Protein AF-A0A963U861-F1 (afdb_monomer_lite)

Sequence (93 aa):
MTVDEKLIDRLSTEAGRRLADKARAGRRRAIATISRFCVTYSRDGRSAEEAVFERTPTAIQIAERIGHDSFIIAVGMQKRSLRERVRLALVAE

Radius of gyration: 21.04 Å; chains: 1; bounding box: 49×31×58 Å

Secondary structure (DSSP, 8-state):
-PPPHHHHHHHHHHHHHHHHHHHHHHHHHHHHHHEEEEEEEESSSSS-EEEEESS---HHHHHHHH-TTPEEEEEEEEEPPHHHHHHHHHH--

Foldseek 3Di:
DDDDPVNVVVVVVVVVVVVVVVVVVVVQVVLLLFKWKWWWKAQVVPDIDIDIHSHDDDPVRVCVVVNPNIGTPDIDIDTDDPVSSVVVVVVVD

pLDDT: mean 89.53, std 8.19, range [50.69, 97.38]

Structure (mmCIF, N/CA/C/O backbone):
data_AF-A0A963U861-F1
#
_entry.id   AF-A0A963U861-F1
#
loop_
_atom_site.group_PDB
_atom_site.id
_atom_site.type_symbol
_atom_site.label_atom_id
_atom_site.label_alt_id
_atom_site.label_comp_id
_atom_site.label_asym_id
_atom_site.label_entity_id
_atom_site.label_seq_id
_atom_site.pdbx_PDB_ins_code
_atom_site.Cartn_x
_atom_site.Cartn_y
_atom_site.Cartn_z
_atom_site.occupancy
_atom_site.B_iso_or_equiv
_atom_site.auth_seq_id
_atom_site.auth_comp_id
_atom_site.auth_asym_id
_atom_site.auth_atom_id
_atom_site.pdbx_PDB_model_num
ATOM 1 N N . MET A 1 1 ? -28.726 -7.805 40.571 1.00 53.16 1 MET A N 1
ATOM 2 C CA . MET A 1 1 ? -27.590 -8.287 39.759 1.00 53.16 1 MET A CA 1
ATOM 3 C C . MET A 1 1 ? -26.357 -7.519 40.183 1.00 53.16 1 MET A C 1
ATOM 5 O O . MET A 1 1 ? -26.262 -6.339 39.879 1.00 53.16 1 MET A O 1
ATOM 9 N N . THR A 1 2 ? -25.466 -8.141 40.944 1.00 66.75 2 THR A N 1
ATOM 10 C CA . THR A 1 2 ? -24.148 -7.573 41.240 1.00 66.75 2 THR A CA 1
ATOM 11 C C . THR A 1 2 ? -23.264 -7.775 40.016 1.00 66.75 2 THR A C 1
ATOM 13 O O . THR A 1 2 ? -23.173 -8.877 39.480 1.00 66.75 2 THR A O 1
ATOM 16 N N . VAL A 1 3 ? -22.688 -6.687 39.514 1.00 71.56 3 VAL A N 1
ATOM 17 C CA . VAL A 1 3 ? -21.731 -6.747 38.409 1.00 71.56 3 VAL A CA 1
ATOM 18 C C . VAL A 1 3 ? -20.454 -7.377 38.960 1.00 71.56 3 VAL A C 1
ATOM 20 O O . VAL A 1 3 ? -19.851 -6.831 39.877 1.00 71.56 3 VAL A O 1
ATOM 23 N N . ASP A 1 4 ? -20.091 -8.548 38.439 1.00 87.88 4 ASP A N 1
ATOM 24 C CA . ASP A 1 4 ? -18.863 -9.258 38.807 1.00 87.88 4 ASP A CA 1
ATOM 25 C C . ASP A 1 4 ? -17.639 -8.489 38.283 1.00 87.88 4 ASP A C 1
ATOM 27 O O . ASP A 1 4 ? -17.622 -8.008 37.147 1.00 87.88 4 ASP A O 1
ATOM 31 N N . GLU A 1 5 ? -16.594 -8.391 39.094 1.00 85.25 5 GLU A N 1
ATOM 32 C CA . GLU A 1 5 ? -15.341 -7.704 38.776 1.00 85.25 5 GLU A CA 1
ATOM 33 C C . GLU A 1 5 ? -14.671 -8.311 37.529 1.00 85.25 5 GLU A C 1
ATOM 35 O O . GLU A 1 5 ? -14.139 -7.597 36.675 1.00 85.25 5 GLU A O 1
ATOM 40 N N . LYS A 1 6 ? -14.838 -9.626 37.322 1.00 84.31 6 LYS A N 1
ATOM 41 C CA . LYS A 1 6 ? -14.408 -10.320 36.095 1.00 84.31 6 LYS A CA 1
ATOM 42 C C . LYS A 1 6 ? -15.141 -9.842 34.843 1.00 84.31 6 LYS A C 1
ATOM 44 O O . LYS A 1 6 ? -14.575 -9.860 33.748 1.00 84.31 6 LYS A O 1
ATOM 49 N N . LEU A 1 7 ? -16.409 -9.452 34.970 1.00 86.19 7 LEU A N 1
ATOM 50 C CA . LEU A 1 7 ? -17.182 -8.916 33.852 1.00 86.19 7 LEU A CA 1
ATOM 51 C C . LEU A 1 7 ? -16.690 -7.509 33.488 1.00 86.19 7 LEU A C 1
ATOM 53 O O . LEU A 1 7 ? -16.555 -7.203 32.304 1.00 86.19 7 LEU A O 1
ATOM 57 N N . ILE A 1 8 ? -16.361 -6.689 34.490 1.00 85.88 8 ILE A N 1
ATOM 58 C CA . ILE A 1 8 ? -15.815 -5.336 34.300 1.00 85.88 8 ILE A CA 1
ATOM 59 C C . ILE A 1 8 ? -14.467 -5.390 33.576 1.00 85.88 8 ILE A C 1
ATOM 61 O O . ILE A 1 8 ? -14.265 -4.661 32.600 1.00 85.88 8 ILE A O 1
ATOM 65 N N . ASP A 1 9 ? -13.567 -6.276 33.996 1.00 87.94 9 ASP A N 1
ATOM 66 C CA . ASP A 1 9 ? -12.233 -6.396 33.399 1.00 87.94 9 ASP A CA 1
ATOM 67 C C . ASP A 1 9 ? -12.287 -6.865 31.931 1.00 87.94 9 ASP A C 1
ATOM 69 O O . ASP A 1 9 ? -11.654 -6.289 31.035 1.00 87.94 9 ASP A O 1
ATOM 73 N N . ARG A 1 10 ? -13.151 -7.847 31.634 1.00 88.00 10 ARG A N 1
ATOM 74 C CA . ARG A 1 10 ? -13.391 -8.312 30.257 1.00 88.00 10 ARG A CA 1
ATOM 75 C C . ARG A 1 10 ? -13.935 -7.206 29.359 1.00 88.00 10 ARG A C 1
ATOM 77 O O . ARG A 1 10 ? -13.438 -7.032 28.245 1.00 88.00 10 ARG A O 1
ATOM 84 N N . LEU A 1 11 ? -14.932 -6.457 29.834 1.00 89.56 11 LEU A N 1
ATOM 85 C CA . LEU A 1 11 ? -15.529 -5.356 29.075 1.00 89.56 11 LEU A CA 1
ATOM 86 C C . LEU A 1 11 ? -14.530 -4.217 28.849 1.00 89.56 11 LEU A C 1
ATOM 88 O O . LEU A 1 11 ? -14.465 -3.677 27.745 1.00 89.56 11 LEU A O 1
ATOM 92 N N . SER A 1 12 ? -13.708 -3.901 29.849 1.00 89.50 12 SER A N 1
ATOM 93 C CA . SER A 1 12 ? -12.665 -2.873 29.752 1.00 89.50 12 SER A CA 1
ATOM 94 C C . SER A 1 12 ? -11.589 -3.259 28.735 1.00 89.50 12 SER A C 1
ATOM 96 O O . SER A 1 12 ? -11.228 -2.465 27.862 1.00 89.50 12 SER A O 1
ATOM 98 N N . THR A 1 13 ? -11.141 -4.515 28.768 1.00 93.12 13 THR A N 1
ATOM 99 C CA . THR A 1 13 ? -10.178 -5.060 27.803 1.00 93.12 13 THR A CA 1
ATOM 100 C C . THR A 1 13 ? -10.737 -5.058 26.379 1.00 93.12 13 THR A C 1
ATOM 102 O O . THR A 1 13 ? -10.033 -4.731 25.419 1.00 93.12 13 THR A O 1
ATOM 105 N N . GLU A 1 14 ? -12.006 -5.430 26.207 1.00 93.12 14 GLU A N 1
ATOM 106 C CA . GLU A 1 14 ? -12.640 -5.437 24.890 1.00 93.12 14 GLU A CA 1
ATOM 107 C C . GLU A 1 14 ? -12.874 -4.021 24.349 1.00 93.12 14 GLU A C 1
ATOM 109 O O . GLU A 1 14 ? -12.598 -3.760 23.174 1.00 93.12 14 GLU A O 1
ATOM 114 N N . ALA A 1 15 ? -13.288 -3.080 25.200 1.00 92.25 15 ALA A N 1
ATOM 115 C CA . ALA A 1 15 ? -13.376 -1.668 24.844 1.00 92.25 15 ALA A CA 1
ATOM 116 C C . ALA A 1 15 ? -12.008 -1.115 24.406 1.00 92.25 15 ALA A C 1
ATOM 118 O O . ALA A 1 15 ? -11.913 -0.469 23.358 1.00 92.25 15 ALA A O 1
ATOM 119 N N . GLY A 1 16 ? -10.939 -1.442 25.140 1.00 92.88 16 GLY A N 1
ATOM 120 C CA . GLY A 1 16 ? -9.565 -1.084 24.782 1.00 92.88 16 GLY A CA 1
ATOM 121 C C . GLY A 1 16 ? -9.144 -1.637 23.416 1.00 92.88 16 GLY A C 1
ATOM 122 O O . GLY A 1 16 ? -8.626 -0.893 22.579 1.00 92.88 16 GLY A O 1
ATOM 123 N N . ARG A 1 17 ? -9.436 -2.917 23.135 1.00 94.88 17 ARG A N 1
ATOM 124 C CA . ARG A 1 17 ? -9.179 -3.528 21.817 1.00 94.88 17 ARG A CA 1
ATOM 125 C C . ARG A 1 17 ? -9.919 -2.805 20.694 1.00 94.88 17 ARG A C 1
ATOM 127 O O . ARG A 1 17 ? -9.294 -2.409 19.711 1.00 94.88 17 ARG A O 1
ATOM 134 N N . ARG A 1 18 ? -11.220 -2.560 20.863 1.00 94.38 18 ARG A N 1
ATOM 135 C CA . ARG A 1 18 ? -12.044 -1.866 19.859 1.00 94.38 18 ARG A CA 1
ATOM 136 C C . ARG A 1 18 ? -11.543 -0.446 19.587 1.00 94.38 18 ARG A C 1
ATOM 138 O O . ARG A 1 18 ? -11.503 -0.022 18.431 1.00 94.38 18 ARG A O 1
ATOM 145 N N . LEU A 1 19 ? -11.126 0.284 20.623 1.00 94.12 19 LEU A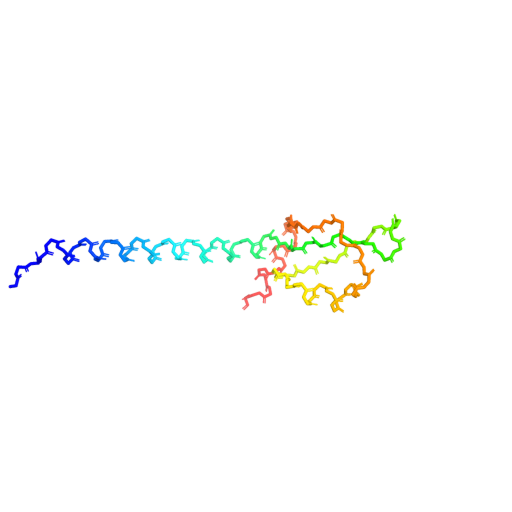 N 1
ATOM 146 C CA . LEU A 1 19 ? -10.529 1.614 20.474 1.00 94.12 19 LEU A CA 1
ATOM 147 C C . LEU A 1 19 ? -9.210 1.563 19.698 1.00 94.12 19 LEU A C 1
ATOM 149 O O . LEU A 1 19 ? -9.021 2.348 18.764 1.00 94.12 19 LEU A O 1
ATOM 153 N N . ALA A 1 20 ? -8.329 0.617 20.025 1.00 94.38 20 ALA A N 1
ATOM 154 C CA . ALA A 1 20 ? -7.073 0.427 19.308 1.00 94.38 20 ALA A CA 1
ATOM 155 C C . ALA A 1 20 ? -7.311 0.098 17.825 1.00 94.38 20 ALA A C 1
ATOM 157 O O . ALA A 1 20 ? -6.651 0.655 16.945 1.00 94.38 20 ALA A O 1
ATOM 158 N N . ASP A 1 21 ? -8.295 -0.747 17.521 1.00 94.44 21 ASP A N 1
ATOM 159 C CA . ASP A 1 21 ? -8.635 -1.103 16.144 1.00 94.44 21 ASP A CA 1
ATOM 160 C C . ASP A 1 21 ? -9.236 0.068 15.370 1.00 94.44 21 ASP A C 1
ATOM 162 O O . ASP A 1 21 ? -8.858 0.306 14.217 1.00 94.44 21 ASP A O 1
ATOM 166 N N . LYS A 1 22 ? -10.087 0.874 16.016 1.00 93.88 22 LYS A N 1
ATOM 167 C CA . LYS A 1 22 ? -10.601 2.121 15.437 1.00 93.88 22 LYS A CA 1
ATOM 168 C C . LYS A 1 22 ? -9.465 3.100 15.130 1.00 93.88 22 LYS A C 1
ATOM 170 O O . LYS A 1 22 ? -9.428 3.654 14.029 1.00 93.88 22 LYS A O 1
ATOM 175 N N . ALA A 1 23 ? -8.512 3.269 16.046 1.00 91.25 23 ALA A N 1
ATOM 176 C CA . ALA A 1 23 ? -7.341 4.120 15.843 1.00 91.25 23 ALA A CA 1
ATOM 177 C C . ALA A 1 23 ? -6.461 3.616 14.684 1.00 91.25 23 ALA A C 1
ATOM 179 O O . ALA A 1 23 ? -6.086 4.394 13.803 1.00 91.25 23 ALA A O 1
ATOM 180 N N . ARG A 1 24 ? -6.197 2.303 14.609 1.00 90.81 24 ARG A N 1
ATOM 181 C CA . ARG A 1 24 ? -5.466 1.679 13.489 1.00 90.81 24 ARG A CA 1
ATOM 182 C C . ARG A 1 24 ? -6.182 1.893 12.158 1.00 90.81 24 ARG A C 1
ATOM 184 O O . ARG A 1 24 ? -5.542 2.250 11.171 1.00 90.81 24 ARG A O 1
ATOM 191 N N . ALA A 1 25 ? -7.499 1.702 12.119 1.00 89.62 25 ALA A N 1
ATOM 192 C CA . ALA A 1 25 ? -8.298 1.918 10.919 1.00 89.62 25 ALA A CA 1
ATOM 193 C C . ALA A 1 25 ? -8.305 3.392 10.480 1.00 89.62 25 ALA A C 1
ATOM 195 O O . ALA A 1 25 ? -8.217 3.670 9.284 1.00 89.62 25 ALA A O 1
ATOM 196 N N . GLY A 1 26 ? -8.381 4.333 11.426 1.00 88.75 26 GLY A N 1
ATOM 197 C CA . GLY A 1 26 ? -8.259 5.768 11.157 1.00 88.75 26 GLY A CA 1
ATOM 198 C C . GLY A 1 26 ? -6.887 6.128 10.587 1.00 88.75 26 GLY A C 1
ATOM 199 O O . GLY A 1 26 ? -6.801 6.751 9.531 1.00 88.75 26 GLY A O 1
ATOM 200 N N . ARG A 1 27 ? -5.810 5.638 11.215 1.00 87.38 27 ARG A N 1
ATOM 201 C CA . ARG A 1 27 ? -4.433 5.834 10.741 1.00 87.38 27 ARG A CA 1
ATOM 202 C C . ARG A 1 27 ? -4.228 5.284 9.330 1.00 87.38 27 ARG A C 1
ATOM 204 O O . ARG A 1 27 ? -3.667 5.984 8.495 1.00 87.38 27 ARG A O 1
ATOM 211 N N . ARG A 1 28 ? -4.692 4.062 9.042 1.00 85.62 28 ARG A N 1
ATOM 212 C CA . ARG A 1 28 ? -4.586 3.461 7.698 1.00 85.62 28 ARG A CA 1
ATOM 213 C C . ARG A 1 28 ? -5.273 4.316 6.635 1.00 85.62 28 ARG A C 1
ATOM 215 O O . ARG A 1 28 ? -4.683 4.545 5.585 1.00 85.62 28 ARG A O 1
ATOM 222 N N . ARG A 1 29 ? -6.477 4.821 6.926 1.00 84.31 29 ARG A N 1
ATOM 223 C CA . ARG A 1 29 ? -7.205 5.728 6.025 1.00 84.31 29 ARG A CA 1
ATOM 224 C C . ARG A 1 29 ? -6.439 7.027 5.793 1.00 84.31 29 ARG A C 1
ATOM 226 O O . ARG A 1 29 ? -6.181 7.366 4.647 1.00 84.31 29 ARG A O 1
ATOM 233 N N . ALA A 1 30 ? -6.000 7.690 6.863 1.00 85.19 30 ALA A N 1
ATOM 234 C CA . ALA A 1 30 ? -5.237 8.932 6.759 1.00 85.19 30 ALA A CA 1
ATOM 235 C C . ALA A 1 30 ? -3.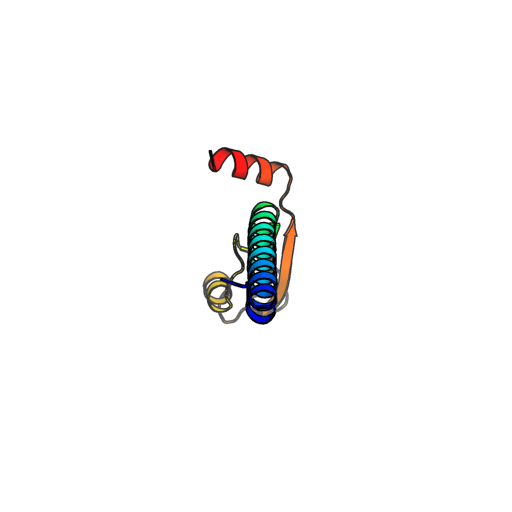961 8.750 5.924 1.00 85.19 30 ALA A C 1
ATOM 237 O O . ALA A 1 30 ? -3.684 9.547 5.032 1.00 85.19 30 ALA A O 1
ATOM 238 N N . ILE A 1 31 ? -3.217 7.669 6.170 1.00 85.31 31 ILE A N 1
ATOM 239 C CA . ILE A 1 31 ? -2.011 7.328 5.416 1.00 85.31 31 ILE A CA 1
ATOM 240 C C . ILE A 1 31 ? -2.332 7.130 3.929 1.00 85.31 31 ILE A C 1
ATOM 242 O O . ILE A 1 31 ? -1.666 7.737 3.093 1.00 85.31 31 ILE A O 1
ATOM 246 N N . ALA A 1 32 ? -3.361 6.351 3.588 1.00 80.19 32 ALA A N 1
ATOM 247 C CA . ALA A 1 32 ? -3.756 6.130 2.195 1.00 80.19 32 ALA A CA 1
ATOM 248 C C . ALA A 1 32 ? -4.119 7.439 1.464 1.00 80.19 32 ALA A C 1
ATOM 250 O O . ALA A 1 32 ? -3.812 7.596 0.284 1.00 80.19 32 ALA A O 1
ATOM 251 N N . THR A 1 33 ? -4.710 8.406 2.171 1.00 82.94 33 THR A N 1
ATOM 252 C CA . THR A 1 33 ? -5.041 9.726 1.615 1.00 82.94 33 THR 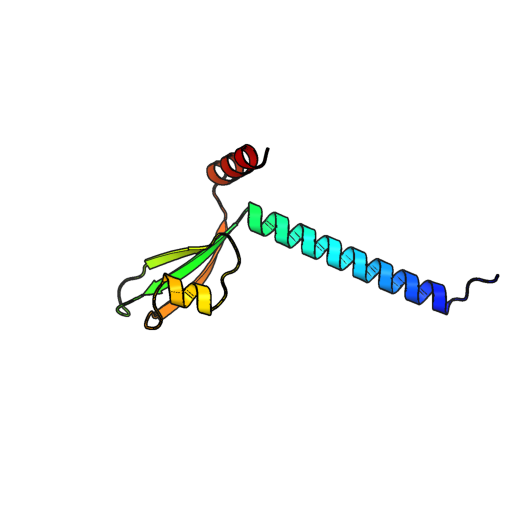A CA 1
ATOM 253 C C . THR A 1 33 ? -3.807 10.598 1.386 1.00 82.94 33 THR A C 1
ATOM 255 O O . THR A 1 33 ? -3.727 11.308 0.386 1.00 82.94 33 THR A O 1
ATOM 258 N N . ILE A 1 34 ? -2.836 10.588 2.304 1.00 86.75 34 ILE A N 1
ATOM 259 C CA . ILE A 1 34 ? -1.698 11.524 2.256 1.00 86.75 34 ILE A CA 1
ATOM 260 C C . ILE A 1 34 ? -0.455 10.960 1.572 1.00 86.75 34 ILE A C 1
ATOM 262 O O . ILE A 1 34 ? 0.512 11.695 1.371 1.00 86.75 34 ILE A O 1
ATOM 266 N N . SER A 1 35 ? -0.442 9.671 1.250 1.00 90.12 35 SER A N 1
ATOM 267 C CA . SER A 1 35 ? 0.732 8.993 0.705 1.00 90.12 35 SER A CA 1
ATOM 268 C C . SER A 1 35 ? 0.367 7.999 -0.390 1.00 90.12 35 SER A C 1
ATOM 270 O O . SER A 1 35 ? -0.800 7.654 -0.580 1.00 90.12 35 SER A O 1
ATOM 272 N N . ARG A 1 36 ? 1.386 7.583 -1.134 1.00 91.81 36 ARG A N 1
ATOM 273 C CA . ARG A 1 36 ? 1.341 6.536 -2.153 1.00 91.81 36 ARG A CA 1
ATOM 274 C C . ARG A 1 36 ? 2.519 5.595 -1.942 1.00 91.81 36 ARG A C 1
ATOM 276 O O . ARG A 1 36 ? 3.540 6.003 -1.383 1.00 91.81 36 ARG A O 1
ATOM 283 N N . PHE A 1 37 ? 2.384 4.354 -2.374 1.00 93.50 37 PHE A N 1
ATOM 284 C CA . PHE A 1 37 ? 3.472 3.386 -2.333 1.00 93.50 37 PHE A CA 1
ATOM 285 C C . PHE A 1 37 ? 4.294 3.534 -3.609 1.00 93.50 37 PHE A C 1
ATOM 287 O O . PHE A 1 37 ? 3.727 3.617 -4.693 1.00 93.50 37 PHE A O 1
ATOM 294 N N . CYS A 1 38 ? 5.612 3.605 -3.486 1.00 95.75 38 CYS A N 1
ATOM 295 C CA . CYS A 1 38 ? 6.528 3.665 -4.614 1.00 95.75 38 CYS A CA 1
ATOM 296 C C . CYS A 1 38 ? 7.465 2.462 -4.547 1.00 95.75 38 CYS A C 1
ATOM 298 O O . CYS A 1 38 ? 8.054 2.186 -3.499 1.00 95.75 38 CYS A O 1
ATOM 300 N N . VAL A 1 39 ? 7.557 1.740 -5.657 1.00 96.88 39 VAL A N 1
ATOM 301 C CA . VAL A 1 39 ? 8.502 0.647 -5.858 1.00 96.88 39 VAL A CA 1
ATOM 302 C C . VAL A 1 39 ? 9.533 1.127 -6.862 1.00 96.88 39 VAL A C 1
ATOM 304 O O . VAL A 1 39 ? 9.194 1.374 -8.018 1.00 96.88 39 VAL A O 1
ATOM 307 N N . THR A 1 40 ? 10.778 1.252 -6.421 1.00 97.31 40 THR A N 1
ATOM 308 C CA . THR A 1 40 ? 11.918 1.509 -7.297 1.00 97.31 40 THR A CA 1
ATOM 309 C C . THR A 1 40 ? 12.471 0.169 -7.755 1.00 97.31 40 THR A C 1
ATOM 311 O O . THR A 1 40 ? 12.798 -0.684 -6.924 1.00 97.31 40 THR A O 1
ATOM 314 N N . TYR A 1 41 ? 12.560 -0.031 -9.063 1.00 97.38 41 TYR A N 1
ATOM 315 C CA . TYR A 1 41 ? 12.976 -1.295 -9.659 1.00 97.38 41 TYR A CA 1
ATOM 316 C C . TYR A 1 41 ? 13.913 -1.079 -10.844 1.00 97.38 41 TYR A C 1
ATOM 318 O O . TYR A 1 41 ? 14.033 0.027 -11.359 1.00 97.38 41 TYR A O 1
ATOM 326 N N . SER A 1 42 ? 14.580 -2.142 -11.273 1.00 97.19 42 SER A N 1
ATOM 327 C CA . SER A 1 42 ? 15.405 -2.162 -12.474 1.00 97.19 42 SER A CA 1
ATOM 328 C C . SER A 1 42 ? 15.116 -3.417 -13.283 1.00 97.19 42 SER A C 1
ATOM 330 O O . SER A 1 42 ? 15.027 -4.507 -12.723 1.00 97.19 42 SER A O 1
ATOM 332 N N . ARG A 1 43 ? 14.975 -3.272 -14.602 1.00 94.50 43 ARG A N 1
ATOM 333 C CA . ARG A 1 43 ? 14.795 -4.410 -15.520 1.00 94.50 43 ARG A CA 1
ATOM 334 C C . ARG A 1 43 ? 16.125 -5.011 -15.977 1.00 94.50 43 ARG A C 1
ATOM 336 O O . ARG A 1 43 ? 16.178 -6.175 -16.344 1.00 94.50 43 ARG A O 1
ATOM 343 N N . ASP A 1 44 ? 17.187 -4.211 -15.970 1.00 94.12 44 ASP A N 1
ATOM 344 C CA . ASP A 1 44 ? 18.509 -4.538 -16.519 1.00 94.12 44 ASP A CA 1
ATOM 345 C C . ASP A 1 44 ? 19.619 -4.575 -15.449 1.00 94.12 44 ASP A C 1
ATOM 347 O O . ASP A 1 44 ? 20.785 -4.817 -15.761 1.00 94.12 44 ASP A O 1
ATOM 351 N N . GLY A 1 45 ? 19.272 -4.304 -14.188 1.00 92.50 45 GLY A N 1
ATOM 352 C CA . GLY A 1 45 ? 20.210 -4.187 -13.072 1.00 92.50 45 GLY A CA 1
ATOM 353 C C . GLY A 1 45 ? 21.066 -2.913 -13.102 1.00 92.50 45 GLY A C 1
ATOM 354 O O . GLY A 1 45 ? 22.007 -2.807 -12.316 1.00 92.50 45 GLY A O 1
ATOM 355 N N . ARG A 1 46 ? 20.781 -1.956 -13.998 1.00 92.94 46 ARG A N 1
ATOM 356 C CA . ARG A 1 46 ? 21.568 -0.722 -14.186 1.00 92.94 4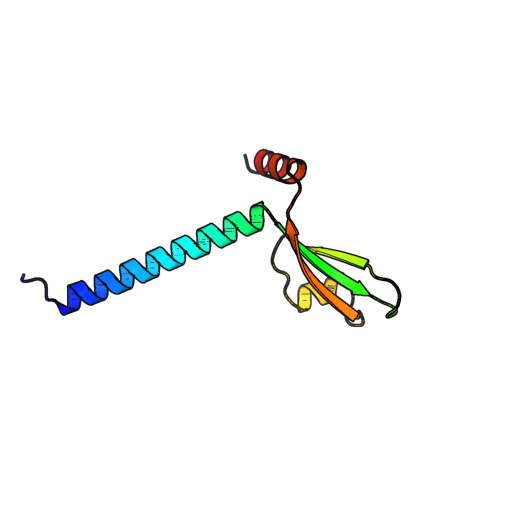6 ARG A CA 1
ATOM 357 C C . ARG A 1 46 ? 20.716 0.536 -14.071 1.00 92.94 46 ARG A C 1
ATOM 359 O O . ARG A 1 46 ? 21.096 1.468 -13.366 1.00 92.94 46 ARG A O 1
ATOM 366 N N . SER A 1 47 ? 19.580 0.563 -14.757 1.00 95.50 47 SER A N 1
ATOM 367 C CA . SER A 1 47 ? 18.676 1.710 -14.816 1.00 95.50 47 SER A CA 1
ATOM 368 C C . SER A 1 47 ? 17.557 1.550 -13.795 1.00 95.50 47 SER A C 1
ATOM 370 O O . SER A 1 47 ? 16.966 0.474 -13.695 1.00 95.50 47 SER A O 1
ATOM 372 N N . ALA A 1 48 ? 17.256 2.610 -13.044 1.00 96.12 48 ALA A N 1
ATOM 373 C CA . ALA A 1 48 ? 16.175 2.606 -12.064 1.00 96.12 48 ALA A CA 1
ATOM 374 C C . ALA A 1 48 ? 14.903 3.265 -12.619 1.00 96.12 48 ALA A C 1
ATOM 376 O O . ALA A 1 48 ? 14.943 4.361 -13.176 1.00 96.12 48 ALA A O 1
ATOM 377 N N . GLU A 1 49 ? 13.772 2.603 -12.408 1.00 96.31 49 GLU A N 1
ATOM 378 C CA . GLU A 1 49 ? 12.423 3.060 -12.725 1.00 96.31 49 GLU A CA 1
ATOM 379 C C . GLU A 1 49 ? 11.559 3.074 -11.455 1.00 96.31 49 GLU A C 1
ATOM 381 O O . GLU A 1 49 ? 11.847 2.379 -10.478 1.00 96.31 49 GLU A O 1
ATOM 386 N N . GLU A 1 50 ? 10.470 3.846 -11.467 1.00 96.12 50 GLU A N 1
ATOM 387 C CA . GLU A 1 50 ? 9.517 3.915 -10.356 1.00 96.12 50 GLU A CA 1
ATOM 388 C C . GLU A 1 50 ? 8.119 3.454 -10.781 1.00 96.12 50 GLU A C 1
ATOM 390 O O . GLU A 1 50 ? 7.536 3.956 -11.743 1.00 96.12 50 GLU A O 1
ATOM 395 N N . ALA A 1 51 ? 7.535 2.539 -10.006 1.00 95.81 51 ALA A N 1
ATOM 396 C CA . ALA A 1 51 ? 6.132 2.157 -10.100 1.00 95.81 51 ALA A CA 1
ATOM 397 C C . ALA A 1 51 ? 5.367 2.640 -8.863 1.00 95.81 51 ALA A C 1
ATOM 399 O O . ALA A 1 51 ? 5.667 2.267 -7.727 1.00 95.81 51 ALA A O 1
ATOM 400 N N . VAL A 1 52 ? 4.335 3.453 -9.090 1.00 94.62 52 VAL A N 1
ATOM 401 C CA . VAL A 1 52 ? 3.510 4.043 -8.028 1.00 94.62 52 VAL A CA 1
ATOM 402 C C . VAL A 1 52 ? 2.201 3.278 -7.857 1.00 94.62 52 VAL A C 1
ATOM 404 O O . VAL A 1 52 ? 1.467 3.064 -8.822 1.00 94.62 52 VAL A O 1
ATOM 407 N N . PHE A 1 53 ? 1.866 2.926 -6.619 1.00 92.75 53 PHE A N 1
ATOM 408 C CA . PHE A 1 53 ? 0.652 2.215 -6.231 1.00 92.75 53 PHE A CA 1
ATOM 409 C C . PHE A 1 53 ? -0.169 3.035 -5.226 1.00 92.75 53 PHE A C 1
ATOM 411 O O . PHE A 1 53 ? 0.338 3.551 -4.229 1.00 92.75 53 PHE A O 1
ATOM 418 N N . GLU A 1 54 ? -1.475 3.123 -5.476 1.00 87.38 54 GLU A N 1
ATOM 419 C CA . GLU A 1 54 ? -2.425 3.883 -4.649 1.00 87.38 54 GLU A CA 1
ATOM 420 C C . GLU A 1 54 ? -2.737 3.197 -3.308 1.00 87.38 54 GLU A C 1
ATOM 422 O O . GLU A 1 54 ? -3.125 3.841 -2.335 1.00 87.38 54 GLU A O 1
ATOM 427 N N . ARG A 1 55 ? -2.565 1.874 -3.252 1.00 85.81 55 ARG A N 1
ATOM 428 C CA . ARG A 1 55 ? -2.738 1.031 -2.064 1.00 85.81 55 ARG A CA 1
ATOM 429 C C . ARG A 1 55 ? -1.478 0.204 -1.864 1.00 85.81 55 ARG A C 1
ATOM 431 O O . ARG A 1 55 ? -0.682 0.089 -2.790 1.00 85.81 55 ARG A O 1
ATOM 438 N N . THR A 1 56 ? -1.310 -0.372 -0.675 1.00 88.88 56 THR A N 1
ATOM 439 C CA . THR A 1 56 ? -0.195 -1.285 -0.401 1.00 88.88 56 THR A CA 1
ATOM 440 C C . THR A 1 56 ? -0.247 -2.438 -1.403 1.00 88.88 56 THR A C 1
ATOM 442 O O . THR A 1 56 ? -1.224 -3.190 -1.371 1.00 88.88 56 THR A O 1
ATOM 445 N N . PRO A 1 57 ? 0.736 -2.561 -2.308 1.00 92.25 57 PRO A N 1
ATOM 446 C CA . PRO A 1 57 ? 0.699 -3.606 -3.312 1.00 92.25 57 PRO A CA 1
ATOM 447 C C . PRO A 1 57 ? 1.123 -4.941 -2.699 1.00 92.25 57 PRO A C 1
ATOM 449 O O . PRO A 1 57 ? 1.984 -4.999 -1.820 1.00 92.25 57 PRO A O 1
ATOM 452 N N . THR A 1 58 ? 0.513 -6.024 -3.168 1.00 94.25 58 THR A N 1
ATOM 453 C CA . THR A 1 58 ? 1.000 -7.384 -2.903 1.00 94.25 58 THR A CA 1
ATOM 454 C C . THR A 1 58 ? 2.183 -7.710 -3.815 1.00 94.25 58 THR A C 1
ATOM 456 O O . THR A 1 58 ? 2.343 -7.093 -4.866 1.00 94.25 58 THR A O 1
ATOM 459 N N . ALA A 1 59 ? 2.991 -8.710 -3.455 1.00 92.69 59 ALA A N 1
ATOM 460 C CA . ALA A 1 59 ? 4.111 -9.149 -4.293 1.00 92.69 59 ALA A CA 1
ATOM 461 C C . ALA A 1 59 ? 3.666 -9.536 -5.718 1.00 92.69 59 ALA A C 1
ATOM 463 O O . ALA A 1 59 ? 4.338 -9.187 -6.683 1.00 92.69 59 ALA A O 1
ATOM 464 N N . ILE A 1 60 ? 2.498 -10.177 -5.848 1.00 95.94 60 ILE A N 1
ATOM 465 C CA . ILE A 1 60 ? 1.913 -10.547 -7.145 1.00 95.94 60 ILE A CA 1
ATOM 466 C C . ILE A 1 60 ? 1.585 -9.295 -7.962 1.00 95.94 60 ILE A C 1
ATOM 468 O O . ILE A 1 60 ? 2.031 -9.180 -9.094 1.00 95.94 60 ILE A O 1
ATOM 472 N N . GLN A 1 61 ? 0.904 -8.311 -7.370 1.00 95.56 61 GLN A N 1
ATOM 473 C CA . GLN A 1 61 ? 0.568 -7.056 -8.060 1.00 95.56 61 GLN A CA 1
ATOM 474 C C . GLN A 1 61 ? 1.802 -6.247 -8.472 1.00 95.56 61 GLN A C 1
ATOM 476 O O . GLN A 1 61 ? 1.758 -5.511 -9.458 1.00 95.56 61 GLN A O 1
ATOM 481 N N . ILE A 1 62 ? 2.893 -6.341 -7.705 1.00 95.44 62 ILE A N 1
ATOM 482 C CA . ILE A 1 62 ? 4.171 -5.759 -8.111 1.00 95.44 62 ILE A CA 1
ATOM 483 C C . ILE A 1 62 ? 4.661 -6.491 -9.361 1.00 95.44 62 ILE A C 1
ATOM 485 O O . ILE A 1 62 ? 4.840 -5.846 -10.390 1.00 95.44 62 ILE A O 1
ATOM 489 N N . ALA A 1 63 ? 4.804 -7.816 -9.297 1.00 94.94 63 ALA A N 1
ATOM 490 C CA . ALA A 1 63 ? 5.325 -8.627 -10.394 1.00 94.94 63 ALA A CA 1
ATOM 491 C C . ALA A 1 63 ? 4.497 -8.507 -11.686 1.00 94.94 63 ALA A C 1
ATOM 493 O O . ALA A 1 63 ? 5.069 -8.346 -12.759 1.00 94.94 63 ALA A O 1
ATOM 494 N N . GLU A 1 64 ? 3.166 -8.482 -11.591 1.00 96.12 64 GLU A N 1
ATOM 495 C CA . GLU A 1 64 ? 2.265 -8.268 -12.734 1.00 96.12 64 GLU A CA 1
ATOM 496 C C . GLU A 1 64 ? 2.499 -6.914 -13.416 1.00 96.12 64 GLU A C 1
ATOM 498 O O . GLU A 1 64 ? 2.358 -6.791 -14.631 1.00 96.12 64 GLU A O 1
ATOM 503 N N . ARG A 1 65 ? 2.864 -5.883 -12.645 1.00 95.31 65 ARG A N 1
ATOM 504 C CA . ARG A 1 65 ? 3.045 -4.527 -13.168 1.00 95.31 65 ARG A CA 1
ATOM 505 C C . ARG A 1 65 ? 4.454 -4.260 -13.689 1.00 95.31 65 ARG A C 1
ATOM 507 O O . ARG A 1 65 ? 4.596 -3.596 -14.713 1.00 95.31 65 ARG A O 1
ATOM 514 N N . ILE A 1 66 ? 5.487 -4.710 -12.976 1.00 94.88 66 ILE A N 1
ATOM 515 C CA . ILE A 1 66 ? 6.890 -4.414 -13.319 1.00 94.88 66 ILE A CA 1
ATOM 516 C C . ILE A 1 66 ? 7.591 -5.572 -14.043 1.00 94.88 66 ILE A C 1
ATOM 518 O O . ILE A 1 66 ? 8.658 -5.364 -14.613 1.00 94.88 66 ILE A O 1
ATOM 522 N N . GLY A 1 67 ? 6.987 -6.760 -14.084 1.00 93.44 67 GLY A N 1
ATOM 523 C CA . GLY A 1 67 ? 7.574 -7.991 -14.614 1.00 93.44 67 GLY A CA 1
ATOM 524 C C . GLY A 1 67 ? 8.201 -8.857 -13.518 1.00 93.44 67 GLY A C 1
ATOM 525 O O . GLY A 1 67 ? 8.751 -8.342 -12.545 1.00 93.44 67 GLY A O 1
ATOM 526 N N . HIS A 1 68 ? 8.124 -10.179 -13.691 1.00 93.56 68 HIS A N 1
ATOM 527 C CA . HIS A 1 68 ? 8.642 -11.160 -12.730 1.00 93.56 68 HIS A CA 1
ATOM 528 C C . HIS A 1 68 ? 10.173 -11.154 -12.612 1.00 93.56 68 HIS A C 1
ATOM 530 O O . HIS A 1 68 ? 10.692 -11.453 -11.541 1.00 93.56 68 HIS A O 1
ATOM 536 N N . ASP A 1 69 ? 10.872 -10.756 -13.676 1.00 93.88 69 ASP A N 1
ATOM 537 C CA . ASP A 1 69 ? 12.339 -10.773 -13.748 1.00 93.88 69 ASP A CA 1
ATOM 538 C C . ASP A 1 69 ? 12.981 -9.430 -13.351 1.00 93.88 69 ASP A C 1
ATOM 540 O O . ASP A 1 69 ? 14.176 -9.215 -13.543 1.00 93.88 69 ASP A O 1
ATOM 544 N N . SER A 1 70 ? 12.190 -8.501 -12.806 1.00 94.62 70 SER A N 1
ATOM 545 C CA . SER A 1 70 ? 12.671 -7.183 -12.388 1.00 94.62 70 SER A CA 1
ATOM 546 C C . SER A 1 70 ? 13.332 -7.224 -11.008 1.00 94.62 70 SER A C 1
ATOM 548 O O . SER A 1 70 ? 12.804 -7.791 -10.050 1.00 94.62 70 SER A O 1
ATOM 550 N N . PHE A 1 71 ? 14.458 -6.528 -10.870 1.00 95.44 71 PHE A N 1
ATOM 551 C CA . PHE A 1 71 ? 15.144 -6.328 -9.598 1.00 95.44 71 PHE A CA 1
ATOM 552 C C . PHE A 1 71 ? 14.441 -5.240 -8.789 1.00 95.44 71 PHE A C 1
ATOM 554 O O . PHE A 1 71 ? 14.378 -4.085 -9.212 1.00 95.44 71 PHE A O 1
ATOM 561 N N . ILE A 1 72 ? 13.941 -5.579 -7.602 1.00 95.44 72 ILE A N 1
ATOM 562 C CA . ILE A 1 72 ? 13.397 -4.586 -6.669 1.00 95.44 72 ILE A CA 1
ATOM 563 C C . ILE A 1 72 ? 14.557 -3.950 -5.903 1.00 95.44 72 ILE A C 1
ATOM 565 O O . ILE A 1 72 ? 15.285 -4.635 -5.190 1.00 95.44 72 ILE A O 1
ATOM 569 N N . ILE A 1 73 ? 14.700 -2.631 -6.029 1.00 96.19 73 ILE A N 1
ATOM 570 C CA . ILE A 1 73 ? 15.737 -1.850 -5.345 1.00 96.19 73 ILE A CA 1
ATOM 571 C C . ILE A 1 73 ? 15.202 -1.331 -4.009 1.00 96.19 73 ILE A C 1
ATOM 573 O O . ILE A 1 73 ? 15.858 -1.453 -2.978 1.00 96.19 73 ILE A O 1
ATOM 577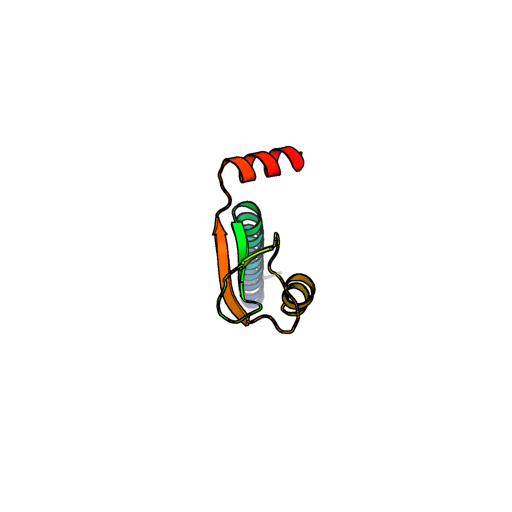 N N . ALA A 1 74 ? 14.000 -0.748 -4.017 1.00 95.12 74 ALA A N 1
ATOM 578 C CA . ALA A 1 74 ? 13.385 -0.187 -2.821 1.00 95.12 74 ALA A CA 1
ATOM 579 C C . ALA A 1 74 ? 11.858 -0.240 -2.890 1.00 95.12 74 ALA A C 1
ATOM 581 O O . ALA A 1 74 ? 11.256 -0.081 -3.950 1.00 95.12 74 ALA A O 1
ATOM 582 N N . VAL A 1 75 ? 11.227 -0.403 -1.727 1.00 94.62 75 VAL A N 1
ATOM 583 C CA . VAL A 1 75 ? 9.781 -0.239 -1.550 1.00 94.62 75 VAL A CA 1
ATOM 584 C C . VAL A 1 75 ? 9.562 0.763 -0.432 1.00 94.62 75 VAL A C 1
ATOM 586 O O . VAL A 1 75 ? 9.998 0.554 0.699 1.00 94.62 75 VAL A O 1
ATOM 589 N N . GLY A 1 76 ? 8.894 1.866 -0.748 1.00 92.69 76 GLY A N 1
ATOM 590 C CA . GLY A 1 76 ? 8.724 2.973 0.178 1.00 92.69 76 GLY A CA 1
ATOM 591 C C . GLY A 1 76 ? 7.373 3.652 0.053 1.00 92.69 76 GLY A C 1
ATOM 592 O O . GLY A 1 76 ? 6.581 3.395 -0.852 1.00 92.69 76 GLY A O 1
ATOM 593 N N . MET A 1 77 ? 7.111 4.553 0.992 1.00 92.31 77 MET A N 1
ATOM 594 C CA . MET A 1 77 ? 5.950 5.431 0.951 1.00 92.31 77 MET A CA 1
ATOM 595 C C . MET A 1 77 ? 6.406 6.844 0.622 1.00 92.31 77 MET A C 1
ATOM 597 O O . MET A 1 77 ? 7.266 7.398 1.302 1.00 92.31 77 MET A O 1
ATOM 601 N N . GLN A 1 78 ? 5.797 7.444 -0.393 1.00 91.69 78 GLN A N 1
ATOM 602 C CA . GLN A 1 78 ? 6.022 8.837 -0.757 1.00 91.69 78 GLN A CA 1
ATOM 603 C C . GLN A 1 78 ? 4.821 9.678 -0.326 1.00 91.69 78 GLN A C 1
ATOM 605 O O . GLN A 1 78 ? 3.665 9.285 -0.510 1.00 91.69 78 GLN A O 1
ATOM 610 N N . LYS A 1 79 ? 5.085 10.854 0.251 1.00 91.25 79 LYS A N 1
ATOM 611 C CA . LYS A 1 79 ? 4.032 11.831 0.550 1.00 91.25 79 LYS A CA 1
ATOM 612 C C . LYS A 1 79 ? 3.464 12.373 -0.759 1.00 91.25 79 LYS A C 1
ATOM 614 O O . LYS A 1 79 ? 4.218 12.765 -1.645 1.00 91.25 79 LYS A O 1
ATOM 619 N N . ARG A 1 80 ? 2.138 12.443 -0.849 1.00 90.94 80 ARG A N 1
ATOM 620 C CA . ARG A 1 80 ? 1.458 13.150 -1.936 1.00 90.94 80 ARG A CA 1
ATOM 621 C C . ARG A 1 80 ? 1.661 14.648 -1.776 1.00 90.94 80 ARG A C 1
ATOM 623 O O . ARG A 1 80 ? 1.659 15.177 -0.658 1.00 90.94 80 ARG A O 1
ATOM 630 N N . SER A 1 81 ? 1.776 15.339 -2.900 1.00 90.12 81 SER A N 1
ATOM 631 C CA . SER A 1 81 ? 1.797 16.799 -2.909 1.00 90.12 81 SER A CA 1
ATOM 632 C C . SER A 1 81 ? 0.480 17.370 -2.360 1.00 90.12 81 SER A C 1
ATOM 634 O O . SER A 1 81 ? -0.560 16.707 -2.342 1.00 90.12 81 SER A O 1
ATOM 636 N N . LEU A 1 82 ? 0.491 18.624 -1.895 1.00 87.88 82 LEU A N 1
ATOM 637 C CA . LEU A 1 82 ? -0.744 19.296 -1.467 1.00 87.88 82 LEU A CA 1
ATOM 638 C C . LEU A 1 82 ? -1.776 19.353 -2.605 1.00 87.88 82 LEU A C 1
ATOM 640 O O . LEU A 1 82 ? -2.948 19.074 -2.374 1.00 87.88 82 LEU A O 1
ATOM 644 N N . ARG A 1 83 ? -1.323 19.628 -3.834 1.00 89.94 83 ARG A N 1
ATOM 645 C CA . ARG A 1 83 ? -2.177 19.713 -5.026 1.00 89.94 83 ARG A CA 1
ATOM 646 C C . ARG A 1 83 ? -2.898 18.396 -5.324 1.00 89.94 83 ARG A C 1
ATOM 648 O O . ARG A 1 83 ? -4.095 18.409 -5.588 1.00 89.94 83 ARG A O 1
ATOM 655 N N . GLU A 1 84 ? -2.197 17.266 -5.248 1.00 86.75 84 GLU A N 1
ATOM 656 C CA . GLU A 1 84 ? -2.811 15.942 -5.429 1.00 86.75 84 GLU A CA 1
ATOM 657 C C . GLU A 1 84 ? -3.827 15.630 -4.328 1.00 86.75 84 GLU A C 1
ATOM 659 O O . GLU A 1 84 ? -4.906 15.123 -4.622 1.00 86.75 84 GLU A O 1
ATOM 664 N N . ARG A 1 85 ? -3.515 15.966 -3.068 1.00 86.38 85 ARG A N 1
ATOM 665 C CA . ARG A 1 85 ? -4.429 15.735 -1.937 1.00 86.38 85 ARG A CA 1
ATOM 666 C C . ARG A 1 85 ? -5.738 16.509 -2.087 1.00 86.38 85 ARG A C 1
ATOM 668 O O . ARG A 1 85 ? -6.798 15.929 -1.886 1.00 86.38 85 ARG A O 1
ATOM 675 N N . VAL A 1 86 ? -5.664 17.782 -2.480 1.00 87.00 86 VAL A N 1
ATOM 676 C CA . VAL A 1 86 ? -6.854 18.610 -2.739 1.00 87.00 86 VAL A CA 1
ATOM 677 C C . VAL A 1 86 ? -7.671 18.035 -3.895 1.00 87.00 86 VAL A C 1
ATOM 679 O O . VAL A 1 86 ? -8.883 17.896 -3.776 1.00 87.00 86 VAL A O 1
ATOM 682 N N . ARG A 1 87 ? -7.017 17.623 -4.989 1.00 86.12 87 ARG A N 1
ATOM 683 C CA . ARG A 1 87 ? -7.706 17.019 -6.139 1.00 86.12 87 ARG A CA 1
ATOM 684 C C . ARG A 1 87 ? -8.471 15.748 -5.762 1.00 86.12 87 ARG A C 1
ATOM 686 O O . ARG A 1 87 ? -9.583 15.565 -6.232 1.00 86.12 87 ARG A O 1
ATOM 693 N N . LEU A 1 88 ? -7.892 14.880 -4.934 1.00 81.62 88 LEU A N 1
ATOM 694 C CA . LEU A 1 88 ? -8.558 13.650 -4.490 1.00 81.62 88 LEU A CA 1
ATOM 695 C C . LEU A 1 88 ? -9.743 13.925 -3.562 1.00 81.62 88 LEU A C 1
ATOM 697 O O . LEU A 1 88 ? -10.729 13.201 -3.636 1.00 81.62 88 LEU A O 1
ATOM 701 N N . ALA A 1 89 ? -9.656 14.954 -2.714 1.00 81.38 89 ALA A N 1
ATOM 702 C CA . ALA A 1 89 ? -10.766 15.354 -1.852 1.00 81.38 89 ALA A CA 1
ATOM 703 C C . ALA A 1 89 ? -11.973 1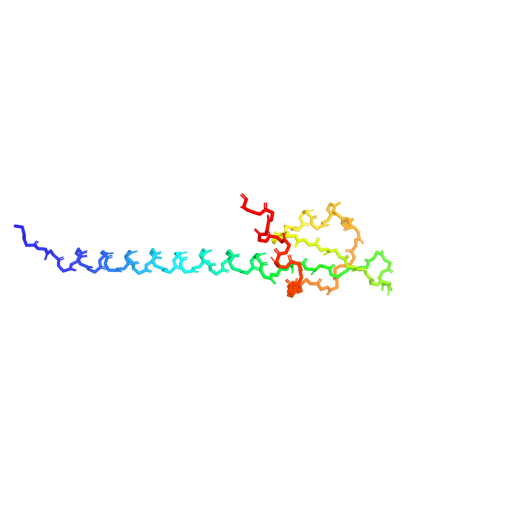5.831 -2.674 1.00 81.38 89 ALA A C 1
ATOM 705 O O . ALA A 1 89 ? -13.086 15.404 -2.405 1.00 81.38 89 ALA A O 1
ATOM 706 N N . LEU A 1 90 ? -11.733 16.621 -3.725 1.00 81.00 90 LEU A N 1
ATOM 707 C CA . LEU A 1 90 ? -12.781 17.126 -4.623 1.00 81.00 90 LEU A CA 1
ATOM 708 C C . LEU A 1 90 ? -13.467 16.037 -5.463 1.00 81.00 90 LEU A C 1
ATOM 710 O O . LEU A 1 90 ? -14.579 16.241 -5.921 1.00 81.00 90 LEU A O 1
ATOM 714 N N . VAL A 1 91 ? -12.797 14.909 -5.720 1.00 76.88 91 VAL A N 1
ATOM 715 C CA . VAL A 1 91 ? -13.367 13.773 -6.477 1.00 76.88 91 VAL A CA 1
ATOM 716 C C . VAL A 1 91 ? -14.161 12.823 -5.567 1.00 76.88 91 VAL A C 1
ATOM 718 O O . VAL A 1 91 ? -14.871 11.951 -6.058 1.00 76.88 91 VAL A O 1
ATOM 721 N N . ALA A 1 92 ? -14.008 12.947 -4.246 1.00 67.44 92 ALA A N 1
ATOM 722 C CA . ALA A 1 92 ? -14.673 12.096 -3.264 1.00 67.44 92 ALA A CA 1
ATOM 723 C C . ALA A 1 92 ? -16.005 12.674 -2.741 1.00 67.44 92 ALA A C 1
ATOM 725 O O . ALA A 1 92 ? -16.692 11.967 -2.000 1.00 67.44 92 ALA A O 1
ATOM 726 N N . GLU A 1 93 ? -16.334 13.922 -3.098 1.00 50.69 93 GLU A N 1
ATOM 727 C CA . GLU A 1 93 ? -17.643 14.573 -2.900 1.00 50.69 93 GLU A CA 1
ATOM 728 C C . GLU A 1 93 ? -18.567 14.321 -4.098 1.00 50.69 93 GLU A C 1
ATOM 730 O O . GLU A 1 93 ? -19.772 14.086 -3.850 1.00 50.69 93 GLU A O 1
#